Protein AF-A0A5K0XHX9-F1 (afdb_monomer)

Radius of gyration: 21.17 Å; Cα contacts (8 Å, |Δi|>4): 139; chains: 1; bounding box: 54×45×55 Å

Structure (mmCIF, N/CA/C/O backbone):
data_AF-A0A5K0XHX9-F1
#
_entry.id   AF-A0A5K0XHX9-F1
#
loop_
_atom_site.group_PDB
_atom_site.id
_atom_site.type_symbol
_atom_site.label_atom_id
_atom_site.label_alt_id
_atom_site.label_comp_id
_atom_site.label_asym_id
_atom_site.label_entity_id
_atom_site.label_seq_id
_atom_site.pdbx_PDB_ins_code
_atom_site.Cartn_x
_atom_site.Cartn_y
_atom_site.Cartn_z
_atom_site.occupancy
_atom_site.B_iso_or_equiv
_atom_site.auth_seq_id
_atom_site.auth_comp_id
_atom_site.auth_asym_id
_atom_site.auth_atom_id
_atom_site.pdbx_PDB_model_num
ATOM 1 N N . ALA A 1 1 ? 9.857 19.245 -21.507 1.00 53.41 1 ALA A N 1
ATOM 2 C CA . ALA A 1 1 ? 8.566 18.807 -22.070 1.00 53.41 1 ALA A CA 1
ATOM 3 C C . ALA A 1 1 ? 8.005 17.722 -21.166 1.00 53.41 1 ALA A C 1
ATOM 5 O O . ALA A 1 1 ? 8.790 16.922 -20.666 1.00 53.41 1 ALA A O 1
ATOM 6 N N . ASP A 1 2 ? 6.699 17.728 -20.913 1.00 68.19 2 ASP A N 1
ATOM 7 C CA . ASP A 1 2 ? 6.013 16.724 -20.094 1.00 68.19 2 ASP A CA 1
ATOM 8 C C . ASP A 1 2 ? 6.051 15.357 -20.799 1.00 68.19 2 ASP A C 1
ATOM 10 O O . ASP A 1 2 ? 5.162 15.039 -21.584 1.00 68.19 2 ASP A O 1
ATOM 14 N N . LEU A 1 3 ? 7.100 14.563 -20.554 1.00 68.69 3 LEU A N 1
ATOM 15 C CA . LEU A 1 3 ? 7.354 13.284 -21.239 1.00 68.69 3 LEU A CA 1
ATOM 16 C C . LEU A 1 3 ? 6.148 12.325 -21.158 1.00 68.69 3 LEU A C 1
ATOM 18 O O . LEU A 1 3 ? 5.863 11.599 -22.098 1.00 68.69 3 LEU A O 1
ATOM 22 N N . TRP A 1 4 ? 5.402 12.379 -20.053 1.00 71.56 4 TRP A N 1
ATOM 23 C CA . TRP A 1 4 ? 4.194 11.587 -19.781 1.00 71.56 4 TRP A CA 1
ATOM 24 C C . TRP A 1 4 ? 3.000 11.894 -20.695 1.00 71.56 4 TRP A C 1
ATOM 26 O O . TRP A 1 4 ? 2.072 11.095 -20.741 1.00 71.56 4 TRP A O 1
ATOM 36 N N . LYS A 1 5 ? 2.995 13.026 -21.410 1.00 78.00 5 LYS A N 1
ATOM 37 C CA . LYS A 1 5 ? 1.906 13.410 -22.329 1.00 78.00 5 LYS A CA 1
ATOM 38 C C . LYS A 1 5 ? 2.137 12.954 -23.773 1.00 78.00 5 LYS A C 1
ATOM 40 O O . LYS A 1 5 ? 1.266 13.158 -24.608 1.00 78.00 5 LYS A O 1
ATOM 45 N N . HIS A 1 6 ? 3.299 12.366 -24.052 1.00 86.31 6 HIS A N 1
ATOM 46 C CA . HIS A 1 6 ? 3.769 12.056 -25.399 1.00 86.31 6 HIS A CA 1
ATOM 47 C C . HIS A 1 6 ? 4.270 10.604 -25.465 1.00 86.31 6 HIS A C 1
ATOM 49 O O . HIS A 1 6 ? 5.463 10.357 -25.249 1.00 86.31 6 HIS A O 1
ATOM 55 N N . PRO A 1 7 ? 3.381 9.630 -25.734 1.00 85.12 7 PRO A N 1
ATOM 56 C CA . PRO A 1 7 ? 3.721 8.208 -25.846 1.00 85.12 7 PRO A CA 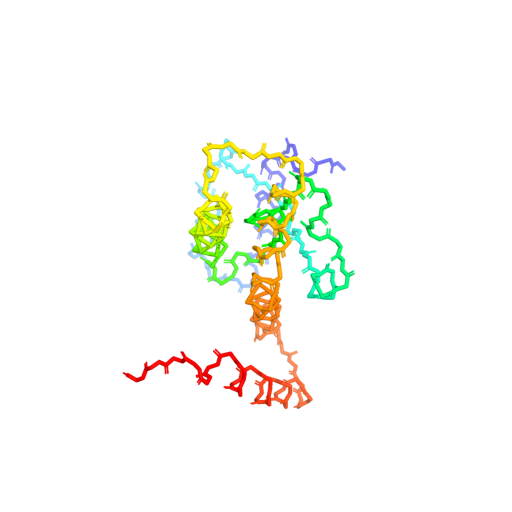1
ATOM 57 C C . PRO A 1 7 ? 4.891 7.919 -26.794 1.00 85.12 7 PRO A C 1
ATOM 59 O O . PRO A 1 7 ? 5.743 7.076 -26.505 1.00 85.12 7 PRO A O 1
ATOM 62 N N . GLU A 1 8 ? 4.984 8.667 -27.890 1.00 87.62 8 GLU A N 1
ATOM 63 C CA . GLU A 1 8 ? 6.090 8.634 -28.843 1.00 87.62 8 GLU A CA 1
ATOM 64 C C . GLU A 1 8 ? 7.446 8.931 -28.180 1.00 87.62 8 GLU A C 1
ATOM 66 O O . GLU A 1 8 ? 8.399 8.171 -28.356 1.00 87.62 8 GLU A O 1
ATOM 71 N N . LEU A 1 9 ? 7.516 9.959 -27.327 1.00 87.69 9 LEU A N 1
ATOM 72 C CA . LEU A 1 9 ? 8.740 10.329 -26.612 1.00 87.69 9 LEU A CA 1
ATOM 73 C C . LEU A 1 9 ? 9.110 9.296 -25.543 1.00 87.69 9 LEU A C 1
ATOM 75 O O . LEU A 1 9 ? 10.298 9.056 -25.310 1.00 87.69 9 LEU A O 1
ATOM 79 N N . ILE A 1 10 ? 8.117 8.670 -24.900 1.00 87.19 10 ILE A N 1
ATOM 80 C CA . ILE A 1 10 ? 8.335 7.575 -23.943 1.00 87.19 10 ILE A CA 1
ATOM 81 C C . ILE A 1 10 ? 8.999 6.400 -24.663 1.00 87.19 10 ILE A C 1
ATOM 83 O O . ILE A 1 10 ? 10.060 5.936 -24.237 1.00 87.19 10 ILE A O 1
ATOM 87 N N . ARG A 1 11 ? 8.412 5.950 -25.778 1.00 89.81 11 ARG A N 1
ATOM 88 C CA . ARG A 1 11 ? 8.926 4.820 -26.558 1.00 89.81 11 ARG A CA 1
ATOM 89 C C . ARG A 1 11 ? 10.337 5.088 -27.072 1.00 89.81 11 ARG A C 1
ATOM 91 O O . ARG A 1 11 ? 11.211 4.246 -26.879 1.00 89.81 11 ARG A O 1
ATOM 98 N N . ASP A 1 12 ? 10.578 6.258 -27.657 1.00 89.69 12 ASP A N 1
ATOM 99 C CA . ASP A 1 12 ? 11.889 6.615 -28.207 1.00 89.69 12 ASP A CA 1
ATOM 100 C C . ASP A 1 12 ? 12.962 6.673 -27.111 1.00 89.69 12 ASP A C 1
ATOM 102 O O . ASP A 1 12 ? 14.068 6.156 -27.284 1.00 89.69 12 ASP A O 1
ATOM 106 N N . THR A 1 13 ? 12.619 7.213 -25.936 1.00 88.44 13 THR A N 1
ATOM 107 C CA . THR A 1 13 ? 13.519 7.243 -24.772 1.00 88.44 13 THR A CA 1
ATOM 108 C C . THR A 1 13 ? 13.867 5.835 -24.285 1.00 88.44 13 THR A C 1
ATOM 110 O O . THR A 1 13 ? 15.019 5.566 -23.935 1.00 88.44 13 THR A O 1
ATOM 113 N N . VAL A 1 14 ? 12.889 4.924 -24.245 1.00 88.81 14 VAL A N 1
ATOM 114 C CA . VAL A 1 14 ? 13.125 3.528 -23.849 1.00 88.81 14 VAL A CA 1
ATOM 115 C C . VAL A 1 14 ? 13.994 2.824 -24.888 1.00 88.81 14 VAL A C 1
ATOM 117 O O . VAL A 1 14 ? 14.992 2.213 -24.507 1.00 88.81 14 VAL A O 1
ATOM 120 N N . LEU A 1 15 ? 13.679 2.959 -26.182 1.00 90.75 15 LEU A N 1
ATOM 121 C CA . LEU A 1 15 ? 14.442 2.358 -27.281 1.00 90.75 15 LEU A CA 1
ATOM 122 C C . LEU A 1 15 ? 15.913 2.788 -27.247 1.00 90.75 15 LEU A C 1
ATOM 124 O O . LEU A 1 15 ? 16.788 1.926 -27.243 1.00 90.75 15 LEU A O 1
ATOM 128 N N . GLN A 1 16 ? 16.196 4.084 -27.082 1.00 89.94 16 GLN A N 1
ATOM 129 C CA . GLN A 1 16 ? 17.570 4.593 -26.969 1.00 89.94 16 GLN A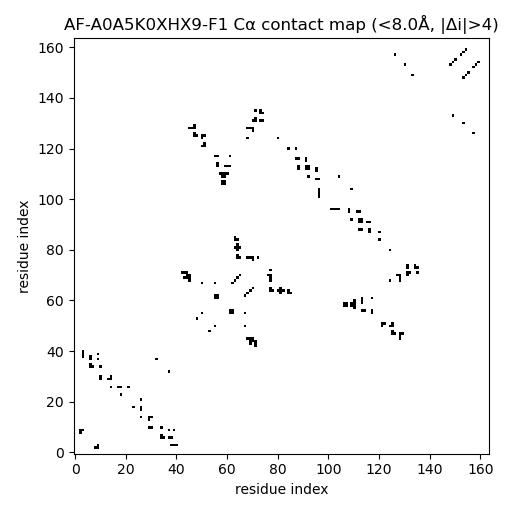 CA 1
ATOM 130 C C . GLN A 1 16 ? 18.363 3.956 -25.815 1.00 89.94 16 GLN A C 1
ATOM 132 O O . GLN A 1 16 ? 19.580 3.783 -25.921 1.00 89.94 16 GLN A O 1
ATOM 137 N N . ARG A 1 17 ? 17.696 3.602 -24.707 1.00 87.69 17 ARG A N 1
ATOM 138 C CA . ARG A 1 17 ? 18.331 2.961 -23.544 1.00 87.69 17 ARG A CA 1
ATOM 139 C C . ARG A 1 17 ? 18.564 1.470 -23.755 1.00 87.69 17 ARG A C 1
ATOM 141 O O . ARG A 1 17 ? 19.603 0.960 -23.340 1.00 87.69 17 ARG A O 1
ATOM 148 N N . ILE A 1 18 ? 17.615 0.769 -24.374 1.00 89.25 18 ILE A N 1
ATOM 149 C CA . ILE A 1 18 ? 17.669 -0.694 -24.485 1.00 89.25 18 ILE A CA 1
ATOM 150 C C . ILE A 1 18 ? 18.376 -1.187 -25.750 1.00 89.25 18 ILE A C 1
ATOM 152 O O . ILE A 1 18 ? 18.920 -2.286 -25.723 1.00 89.25 18 ILE A O 1
ATOM 156 N N . GLU A 1 19 ? 18.438 -0.389 -26.823 1.00 87.31 19 GLU A N 1
ATOM 157 C CA . GLU A 1 19 ? 19.028 -0.785 -28.115 1.00 87.31 19 GLU A CA 1
ATOM 158 C C . GLU A 1 19 ? 20.482 -1.258 -28.005 1.00 87.31 19 GLU A C 1
ATOM 160 O O . GLU A 1 19 ? 20.901 -2.145 -28.744 1.00 87.31 19 GLU A O 1
ATOM 165 N N . LYS A 1 20 ? 21.251 -0.693 -27.067 1.00 84.81 20 LYS A N 1
ATOM 166 C CA . LYS A 1 20 ? 22.662 -1.054 -26.847 1.00 84.81 20 LYS A CA 1
ATOM 167 C C . LYS A 1 20 ? 22.867 -2.124 -25.774 1.00 84.81 20 LYS A C 1
ATOM 169 O O . LYS A 1 20 ? 23.945 -2.705 -25.708 1.00 84.81 20 LYS A O 1
ATOM 174 N N . ALA A 1 21 ? 21.872 -2.349 -24.918 1.00 85.06 21 ALA A N 1
ATOM 175 C CA . ALA A 1 21 ? 22.009 -3.155 -23.705 1.00 85.06 21 ALA A CA 1
ATOM 176 C C . ALA A 1 21 ? 21.230 -4.480 -23.755 1.00 85.06 21 ALA A C 1
ATOM 178 O O . ALA A 1 21 ? 21.540 -5.392 -22.992 1.00 85.06 21 ALA A O 1
ATOM 179 N N . PHE A 1 22 ? 20.238 -4.608 -24.641 1.00 89.19 22 PHE A N 1
ATOM 180 C CA . PHE A 1 22 ? 19.343 -5.762 -24.699 1.00 89.19 22 PHE A CA 1
ATOM 181 C C . PHE A 1 22 ? 19.365 -6.444 -26.077 1.00 89.19 22 PHE A C 1
ATOM 183 O O . PHE A 1 22 ? 19.547 -5.785 -27.099 1.00 89.19 22 PHE A O 1
ATOM 190 N N . PRO A 1 23 ? 19.131 -7.769 -26.141 1.00 92.56 23 PRO A N 1
ATOM 191 C CA . PRO A 1 23 ? 18.970 -8.486 -27.405 1.00 92.56 23 PRO A CA 1
ATOM 192 C C . PRO A 1 23 ? 17.854 -7.914 -28.295 1.00 92.56 23 PRO A C 1
ATOM 194 O O . PRO A 1 23 ? 16.807 -7.501 -27.792 1.00 92.56 23 PRO A O 1
ATOM 197 N N . ALA A 1 24 ? 18.023 -8.011 -29.620 1.00 89.81 24 ALA A N 1
ATOM 198 C CA . ALA A 1 24 ? 17.110 -7.452 -30.630 1.00 89.81 24 ALA A CA 1
ATOM 199 C C . ALA A 1 24 ? 15.629 -7.825 -30.427 1.00 89.81 24 ALA A C 1
ATOM 201 O O . ALA A 1 24 ? 14.748 -6.998 -30.646 1.00 89.81 24 ALA A O 1
ATOM 202 N N . LYS A 1 25 ? 15.354 -9.035 -29.922 1.00 91.44 25 LYS A N 1
ATOM 203 C CA . LYS A 1 25 ? 13.990 -9.494 -29.615 1.00 91.44 25 LYS A CA 1
ATOM 204 C C . LYS A 1 25 ? 13.247 -8.579 -28.630 1.00 91.44 25 LYS A C 1
ATOM 206 O O . LYS A 1 25 ? 12.053 -8.371 -28.783 1.00 91.44 25 LYS A O 1
ATOM 211 N N . PHE A 1 26 ? 13.934 -8.018 -27.632 1.00 88.50 26 PHE A N 1
ATOM 212 C CA . PHE A 1 26 ? 13.311 -7.129 -26.644 1.00 88.50 26 PHE A CA 1
ATOM 213 C C . PHE A 1 26 ? 13.082 -5.729 -27.217 1.00 88.50 26 PHE A C 1
ATOM 215 O O . PHE A 1 26 ? 12.056 -5.111 -26.946 1.00 88.50 26 PHE A O 1
ATOM 222 N N . VAL A 1 27 ? 14.006 -5.261 -28.059 1.00 90.94 27 VAL A N 1
ATOM 223 C CA . VAL A 1 27 ? 13.875 -3.992 -28.789 1.00 90.94 27 VAL A CA 1
ATOM 224 C C . VAL A 1 27 ? 12.664 -4.035 -29.726 1.00 90.94 27 VAL A C 1
ATOM 226 O O . VAL A 1 27 ? 11.895 -3.079 -29.793 1.00 90.94 27 VAL A O 1
ATOM 229 N N . GLU A 1 28 ? 12.456 -5.158 -30.418 1.00 92.19 28 GLU A N 1
ATOM 230 C CA . GLU A 1 28 ? 11.323 -5.338 -31.329 1.00 92.19 28 GLU A CA 1
ATOM 231 C C . GLU A 1 28 ? 9.973 -5.325 -30.599 1.00 92.19 28 GLU A C 1
ATOM 233 O O . GLU A 1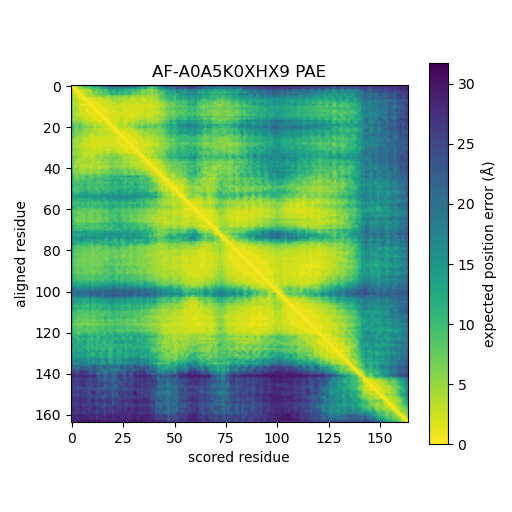 28 ? 9.025 -4.715 -31.093 1.00 92.19 28 GLU A O 1
ATOM 238 N N . VAL A 1 29 ? 9.893 -5.932 -29.408 1.00 91.69 29 VAL A N 1
ATOM 239 C CA . VAL A 1 29 ? 8.682 -5.892 -28.569 1.00 91.69 29 VAL A CA 1
ATOM 240 C C . VAL A 1 29 ? 8.311 -4.450 -28.236 1.00 91.69 29 VAL A C 1
ATOM 242 O O . VAL A 1 29 ? 7.184 -4.046 -28.498 1.00 91.69 29 VAL A O 1
ATOM 245 N N . VAL A 1 30 ? 9.265 -3.650 -27.746 1.00 89.69 30 VAL A N 1
ATOM 246 C CA . VAL A 1 30 ? 9.014 -2.236 -27.410 1.00 89.69 30 VAL A CA 1
ATOM 247 C C . VAL A 1 30 ? 8.644 -1.416 -28.647 1.00 89.69 30 VAL A C 1
ATOM 249 O O . VAL A 1 30 ? 7.794 -0.531 -28.576 1.00 89.69 30 VAL A O 1
ATOM 252 N N . ARG A 1 31 ? 9.240 -1.720 -29.805 1.00 89.50 31 ARG A N 1
ATOM 253 C CA . ARG A 1 31 ? 8.919 -1.052 -31.074 1.00 89.50 31 ARG A CA 1
ATOM 254 C C . ARG A 1 31 ? 7.484 -1.334 -31.538 1.00 89.50 31 ARG A C 1
ATOM 256 O O . ARG A 1 31 ? 6.874 -0.461 -32.148 1.00 89.50 31 ARG A O 1
ATOM 263 N N . LYS A 1 32 ? 6.968 -2.534 -31.257 1.00 91.75 32 LYS A N 1
ATOM 264 C CA . LYS A 1 32 ? 5.606 -2.978 -31.600 1.00 91.75 32 LYS A CA 1
ATOM 265 C C . LYS A 1 32 ? 4.550 -2.616 -30.549 1.00 91.75 32 LYS A C 1
ATOM 267 O O . LYS A 1 32 ? 3.372 -2.846 -30.808 1.00 91.75 32 LYS A O 1
ATOM 272 N N . SER A 1 33 ? 4.940 -2.075 -29.394 1.00 88.94 33 SER A N 1
ATOM 273 C CA . SER A 1 33 ? 3.999 -1.631 -28.364 1.00 88.94 33 SER A CA 1
ATOM 274 C C . SER A 1 33 ? 3.068 -0.532 -28.881 1.00 88.94 33 SER A C 1
ATOM 276 O O . SER A 1 33 ? 3.504 0.397 -29.567 1.00 88.94 33 SER A O 1
ATOM 278 N N . ASP A 1 34 ? 1.791 -0.637 -28.518 1.00 89.31 34 ASP A N 1
ATOM 279 C CA . ASP A 1 34 ? 0.757 0.332 -28.870 1.00 89.31 34 ASP A CA 1
ATOM 280 C C . ASP A 1 34 ? 0.939 1.641 -28.089 1.00 89.31 34 ASP A C 1
ATOM 282 O O . ASP A 1 34 ? 1.061 1.647 -26.861 1.00 89.31 34 ASP A O 1
ATOM 286 N N . LEU A 1 35 ? 0.961 2.758 -28.811 1.00 86.69 35 LEU A N 1
ATOM 287 C CA . LEU A 1 35 ? 1.146 4.086 -28.235 1.00 86.69 35 LEU A CA 1
ATOM 288 C C . LEU A 1 35 ? -0.081 4.544 -27.443 1.00 86.69 35 LEU A C 1
ATOM 290 O O . LEU A 1 35 ? 0.091 5.231 -26.440 1.00 86.69 35 LEU A O 1
ATOM 294 N N . GLU A 1 36 ? -1.284 4.110 -27.823 1.00 84.31 36 GLU A N 1
ATOM 295 C CA . GLU A 1 36 ? -2.533 4.512 -27.157 1.00 84.31 36 GLU A CA 1
ATOM 296 C C . GLU A 1 36 ? -2.652 3.929 -25.739 1.00 84.31 36 GLU A C 1
ATOM 298 O O . GLU A 1 36 ? -3.302 4.500 -24.865 1.00 84.31 36 GLU A O 1
ATOM 303 N N . THR A 1 37 ? -1.992 2.795 -25.482 1.00 85.56 37 THR A N 1
ATOM 304 C CA . THR A 1 37 ? -1.974 2.129 -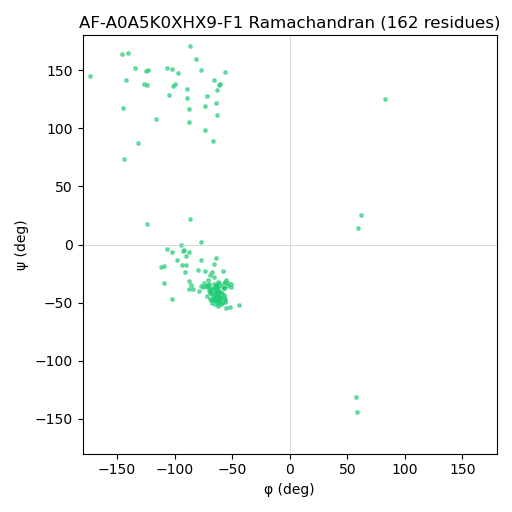24.165 1.00 85.56 37 THR A CA 1
ATOM 305 C C . THR A 1 37 ? -0.681 2.375 -23.387 1.00 85.56 37 THR A C 1
ATOM 307 O O . THR A 1 37 ? -0.567 1.997 -22.216 1.00 85.56 37 THR A O 1
ATOM 310 N N . THR A 1 38 ? 0.305 3.023 -24.013 1.00 85.56 38 THR A N 1
ATOM 311 C CA . THR A 1 38 ? 1.598 3.301 -23.391 1.00 85.56 38 THR A CA 1
ATOM 312 C C . THR A 1 38 ? 1.445 4.412 -22.363 1.00 85.56 38 THR A C 1
ATOM 314 O O . THR A 1 38 ? 1.113 5.551 -22.679 1.00 85.56 38 THR A O 1
ATOM 317 N N . SER A 1 39 ? 1.750 4.084 -21.111 1.00 84.38 39 SER A N 1
ATOM 318 C CA . SER A 1 39 ? 1.732 5.030 -20.002 1.00 84.38 39 SER A CA 1
ATOM 319 C C . SER A 1 39 ? 3.079 5.052 -19.294 1.00 84.38 39 SER A C 1
ATOM 321 O O . SER A 1 39 ? 3.799 4.054 -19.229 1.00 84.38 39 SER A O 1
ATOM 323 N N . LEU A 1 40 ? 3.420 6.219 -18.754 1.00 82.44 40 LEU A N 1
ATOM 324 C CA . LEU A 1 40 ? 4.585 6.404 -17.906 1.00 82.44 40 LEU A CA 1
ATOM 325 C C . LEU A 1 40 ? 4.110 6.815 -16.517 1.00 82.44 40 LEU A C 1
ATOM 327 O O . LEU A 1 40 ? 3.669 7.945 -16.315 1.00 82.44 40 LEU A O 1
ATOM 331 N N . ALA A 1 41 ? 4.226 5.895 -15.565 1.00 79.69 41 ALA A N 1
ATOM 332 C CA . ALA A 1 41 ? 3.960 6.163 -14.161 1.00 79.69 41 ALA A CA 1
ATOM 333 C C . ALA A 1 41 ? 5.289 6.270 -13.396 1.00 79.69 41 ALA A C 1
ATOM 335 O O . ALA A 1 41 ? 6.131 5.374 -13.516 1.00 79.69 41 ALA A O 1
ATOM 336 N N . PRO A 1 42 ? 5.515 7.340 -12.611 1.00 74.69 42 PRO A N 1
ATOM 337 C CA . PRO A 1 42 ? 6.667 7.392 -11.726 1.00 74.69 42 PRO A CA 1
ATOM 338 C C . PRO A 1 42 ? 6.561 6.278 -10.681 1.00 74.69 42 PRO A C 1
ATOM 340 O O . PRO A 1 42 ? 5.518 6.095 -10.053 1.00 74.69 42 PRO A O 1
ATOM 343 N N . LEU A 1 43 ? 7.658 5.549 -10.470 1.00 69.88 43 LEU A N 1
ATOM 344 C CA . LEU A 1 43 ? 7.760 4.592 -9.373 1.00 69.88 43 LEU A CA 1
ATOM 345 C C . LEU A 1 43 ? 7.911 5.370 -8.065 1.00 69.88 43 LEU A C 1
ATOM 347 O O . LEU A 1 43 ? 8.993 5.854 -7.732 1.00 69.88 43 LEU A O 1
ATOM 351 N N . ILE A 1 44 ? 6.799 5.524 -7.350 1.00 71.12 44 ILE A N 1
ATOM 352 C CA . ILE A 1 44 ? 6.761 6.159 -6.035 1.00 71.12 44 ILE A CA 1
ATOM 353 C C . ILE A 1 44 ? 6.990 5.082 -4.981 1.00 71.12 44 ILE A C 1
ATOM 355 O O . ILE A 1 44 ? 6.381 4.016 -5.014 1.00 71.12 44 ILE A O 1
ATOM 359 N N . PHE A 1 45 ? 7.866 5.379 -4.029 1.00 67.69 45 PHE A N 1
ATOM 360 C CA . PHE A 1 45 ? 8.239 4.462 -2.968 1.00 67.69 45 PHE A CA 1
ATOM 361 C C . PHE A 1 45 ? 8.063 5.133 -1.601 1.00 67.69 45 PHE A C 1
ATOM 363 O O . PHE A 1 45 ? 8.417 6.301 -1.436 1.00 67.69 45 PHE A O 1
ATOM 370 N N . ARG A 1 46 ? 7.529 4.397 -0.617 1.00 70.81 46 ARG A N 1
ATOM 371 C CA . ARG A 1 46 ? 7.533 4.812 0.795 1.00 70.81 46 ARG A CA 1
ATOM 372 C C . ARG A 1 46 ? 8.620 4.083 1.545 1.00 70.81 46 ARG A C 1
ATOM 374 O O . ARG A 1 46 ? 8.719 2.862 1.460 1.00 70.81 46 ARG A O 1
ATOM 381 N N . TYR A 1 47 ? 9.351 4.803 2.380 1.00 73.75 47 TYR A N 1
ATOM 382 C CA . TYR A 1 47 ? 10.387 4.172 3.166 1.00 73.75 47 TYR A CA 1
ATOM 383 C C . TYR A 1 47 ? 9.826 3.393 4.362 1.00 73.75 47 TYR A C 1
ATOM 385 O O . TYR A 1 47 ? 8.816 3.790 4.947 1.00 73.75 47 TYR A O 1
ATOM 393 N N . PRO A 1 48 ? 10.501 2.311 4.801 1.00 70.56 48 PRO A N 1
ATOM 394 C CA . PRO A 1 48 ? 10.078 1.545 5.973 1.00 70.56 48 PRO A CA 1
ATOM 395 C C . PRO A 1 48 ? 9.902 2.402 7.237 1.00 70.56 48 PRO A C 1
ATOM 397 O O . PRO A 1 48 ? 8.985 2.163 8.023 1.00 70.56 48 PRO A O 1
ATOM 400 N N . TRP A 1 49 ? 10.739 3.429 7.434 1.00 75.25 49 TRP A N 1
ATOM 401 C CA . TRP A 1 49 ? 10.638 4.337 8.584 1.00 75.25 49 TRP A CA 1
ATOM 402 C C . TRP A 1 49 ? 9.358 5.178 8.588 1.00 75.25 49 TRP A C 1
ATOM 404 O O . TRP A 1 49 ? 8.844 5.467 9.667 1.00 75.25 49 TRP A O 1
ATOM 414 N N . ASP A 1 50 ? 8.780 5.478 7.423 1.00 78.56 50 ASP A N 1
ATOM 415 C CA . ASP A 1 50 ? 7.498 6.189 7.327 1.00 78.56 50 ASP A CA 1
ATOM 416 C C . ASP A 1 50 ? 6.334 5.339 7.857 1.00 78.56 50 ASP A C 1
ATOM 418 O O . ASP A 1 50 ? 5.320 5.874 8.294 1.00 78.56 50 ASP A O 1
ATOM 422 N N . LEU A 1 51 ? 6.472 4.012 7.866 1.00 78.62 51 LEU A N 1
ATOM 423 C CA . LEU A 1 51 ? 5.503 3.097 8.475 1.00 78.62 51 LEU A CA 1
ATOM 424 C C . LEU A 1 51 ? 5.768 2.857 9.958 1.00 78.62 51 LEU A C 1
ATOM 426 O O . LEU A 1 51 ? 4.816 2.768 10.741 1.00 78.62 51 LEU A O 1
ATOM 430 N N . PHE A 1 52 ? 7.043 2.765 10.347 1.00 72.12 52 PHE A N 1
ATOM 431 C CA . PHE A 1 52 ? 7.428 2.597 11.748 1.00 72.12 52 PHE A CA 1
ATOM 432 C C . PHE A 1 52 ? 7.071 3.823 12.591 1.00 72.12 52 PHE A C 1
ATOM 434 O O . PHE A 1 52 ? 6.494 3.672 13.667 1.00 72.12 52 PHE A O 1
ATOM 441 N N . PHE A 1 53 ? 7.376 5.023 12.096 1.00 75.31 53 PHE A N 1
ATOM 442 C CA . PHE A 1 53 ? 7.225 6.270 12.850 1.00 75.31 53 PHE A CA 1
ATOM 443 C C . PHE A 1 53 ? 6.085 7.160 12.342 1.00 75.31 53 PHE A C 1
ATOM 445 O O . PHE A 1 53 ? 5.624 8.035 13.073 1.00 75.31 53 PHE A O 1
ATOM 452 N N . GLY A 1 54 ? 5.598 6.952 11.116 1.00 77.38 54 GLY A N 1
ATOM 453 C CA . GLY A 1 54 ? 4.507 7.750 10.558 1.00 77.38 54 GLY A CA 1
ATOM 454 C C . GLY A 1 54 ? 3.125 7.297 11.020 1.00 77.38 54 GLY A C 1
ATOM 455 O O . GLY A 1 54 ? 2.916 6.167 11.464 1.00 77.38 54 GLY A O 1
ATOM 456 N N . HIS A 1 55 ? 2.151 8.198 10.912 1.00 79.69 55 HIS A N 1
ATOM 457 C CA . HIS A 1 55 ? 0.769 7.954 11.319 1.00 79.69 55 HIS A CA 1
ATOM 458 C C . HIS A 1 55 ? -0.019 7.330 10.162 1.00 79.69 55 HIS A C 1
ATOM 460 O O . HIS A 1 55 ? -0.368 8.012 9.204 1.00 79.69 55 HIS A O 1
ATOM 466 N N . VAL A 1 56 ? -0.303 6.030 10.256 1.00 84.25 56 VAL A N 1
ATOM 467 C CA . VAL A 1 56 ? -1.131 5.290 9.278 1.00 84.25 56 VAL A CA 1
ATOM 468 C C . VAL A 1 56 ? -2.624 5.297 9.622 1.00 84.25 56 VAL A C 1
ATOM 470 O O . VAL A 1 56 ? -3.448 4.918 8.801 1.00 84.25 56 VAL A O 1
ATOM 473 N N . SER A 1 57 ? -2.973 5.759 10.822 1.00 87.44 57 SER A N 1
ATOM 474 C CA . SER A 1 57 ? -4.348 5.921 11.289 1.00 87.44 57 SER A CA 1
ATOM 475 C C . SER A 1 57 ? -4.470 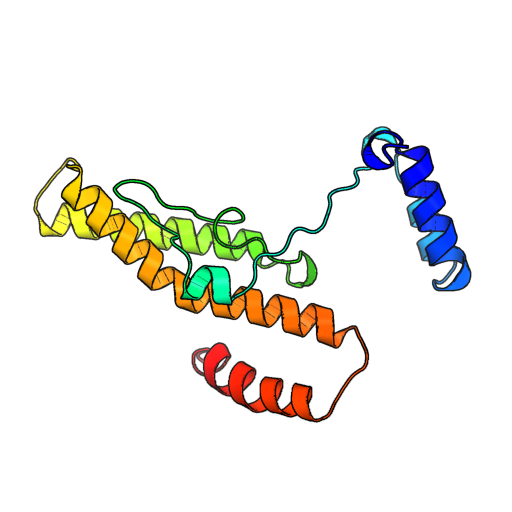7.191 12.126 1.00 87.44 57 SER A C 1
ATOM 477 O O . SER A 1 57 ? -3.577 7.480 12.932 1.00 87.44 57 SER A O 1
ATOM 479 N N . LYS A 1 58 ? -5.579 7.918 11.983 1.00 89.69 58 LYS A N 1
ATOM 480 C CA . LYS A 1 58 ? -5.919 9.101 12.783 1.00 89.69 58 LYS A CA 1
ATOM 481 C C . LYS A 1 58 ? -7.431 9.133 13.012 1.00 89.69 58 LYS A C 1
ATOM 483 O O . LYS A 1 58 ? -8.182 9.244 12.048 1.00 89.69 58 LYS A O 1
ATOM 488 N N . GLY A 1 59 ? -7.863 9.052 14.272 1.00 89.94 59 GLY A N 1
ATOM 489 C CA . GLY A 1 59 ? -9.285 8.951 14.607 1.00 89.94 59 GLY A CA 1
ATOM 490 C C . GLY A 1 59 ? -9.925 7.734 13.936 1.00 89.94 59 GLY A C 1
ATOM 491 O O . GLY A 1 59 ? -9.362 6.639 13.947 1.00 89.94 59 GLY A O 1
ATOM 492 N N . ASN A 1 60 ? -11.061 7.950 13.283 1.00 90.69 60 ASN A N 1
ATOM 493 C CA . ASN A 1 60 ? -11.807 6.946 12.525 1.00 90.69 60 ASN A CA 1
ATOM 494 C C . ASN A 1 60 ? -11.346 6.790 11.056 1.00 90.69 60 ASN A C 1
ATOM 496 O O . ASN A 1 60 ? -12.105 6.293 10.226 1.00 90.69 60 ASN A O 1
ATOM 500 N N . VAL A 1 61 ? -10.113 7.190 10.722 1.00 92.75 61 VAL A N 1
ATOM 501 C CA . VAL A 1 61 ? -9.544 7.061 9.371 1.00 92.75 61 VAL A CA 1
ATOM 502 C C . VAL A 1 61 ? -8.232 6.278 9.406 1.00 92.75 61 VAL A C 1
ATOM 504 O O . VAL A 1 61 ? -7.376 6.506 10.263 1.00 92.75 61 VAL A O 1
ATOM 507 N N . THR A 1 62 ? -8.047 5.371 8.444 1.00 93.06 62 THR A N 1
ATOM 508 C CA . THR A 1 62 ? -6.808 4.607 8.231 1.00 93.06 62 THR A CA 1
ATOM 509 C C . THR A 1 62 ? -6.499 4.465 6.741 1.00 93.06 62 THR A C 1
ATOM 511 O O . THR A 1 62 ? -7.376 4.677 5.905 1.00 93.06 62 THR A O 1
ATOM 514 N N . VAL A 1 63 ? -5.266 4.082 6.408 1.00 91.69 63 VAL A N 1
ATOM 515 C CA . VAL A 1 63 ? -4.850 3.735 5.039 1.00 91.69 63 VAL A CA 1
ATOM 516 C C . VAL A 1 63 ? -4.659 2.222 4.876 1.00 91.69 63 VAL A C 1
ATOM 518 O O . VAL A 1 63 ? -4.319 1.519 5.828 1.00 91.69 63 VAL A O 1
ATOM 521 N N . ALA A 1 64 ? -4.860 1.718 3.658 1.00 90.75 64 ALA A N 1
ATOM 522 C CA . ALA A 1 64 ? -4.672 0.315 3.279 1.00 90.75 64 ALA A 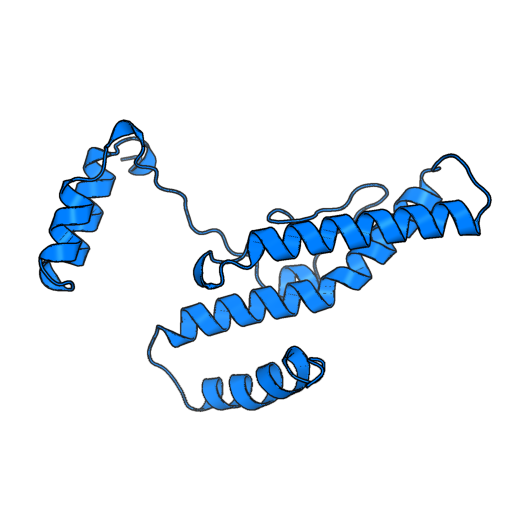CA 1
ATOM 523 C C . ALA A 1 64 ? -4.149 0.211 1.836 1.00 90.75 64 ALA A C 1
ATOM 525 O O . ALA A 1 64 ? -4.215 1.188 1.084 1.00 90.75 64 ALA A O 1
ATOM 526 N N . GLY A 1 65 ? -3.629 -0.957 1.454 1.00 88.75 65 GLY A N 1
ATOM 527 C CA . GLY A 1 65 ? -3.096 -1.217 0.115 1.00 88.75 65 GLY A CA 1
ATOM 528 C C . GLY A 1 65 ? -1.958 -0.265 -0.253 1.00 88.75 65 GLY A C 1
ATOM 529 O O . GLY A 1 65 ? -1.210 0.186 0.616 1.00 88.75 65 GLY A O 1
ATOM 530 N N . ASP A 1 66 ? -1.884 0.122 -1.525 1.00 86.19 66 ASP A N 1
ATOM 531 C CA . ASP A 1 66 ? -0.843 1.016 -2.053 1.00 86.19 66 ASP A CA 1
ATOM 532 C C . ASP A 1 66 ? -0.784 2.382 -1.345 1.00 86.19 66 ASP A C 1
ATOM 534 O O . ASP A 1 66 ? 0.262 3.027 -1.329 1.00 86.19 66 ASP A O 1
ATOM 538 N N . ALA A 1 67 ? -1.869 2.834 -0.701 1.00 85.44 67 ALA A N 1
ATOM 539 C CA . ALA A 1 67 ? -1.843 4.060 0.098 1.00 85.44 67 ALA A CA 1
ATOM 540 C C . ALA A 1 67 ? -1.040 3.890 1.401 1.00 85.44 67 ALA A C 1
ATOM 542 O O . ALA A 1 67 ? -0.378 4.829 1.859 1.00 85.44 67 ALA A O 1
ATOM 543 N N . MET A 1 68 ? -1.095 2.698 2.004 1.00 81.88 68 MET A N 1
ATOM 544 C CA . MET A 1 68 ? -0.333 2.341 3.202 1.00 81.88 68 MET A CA 1
ATOM 545 C C . MET A 1 68 ? 1.079 1.874 2.850 1.00 81.88 68 MET A C 1
ATOM 547 O O . MET A 1 68 ? 2.031 2.207 3.558 1.00 81.88 68 MET A O 1
ATOM 551 N N . HIS A 1 69 ? 1.216 1.123 1.761 1.00 78.25 69 HIS A N 1
ATOM 552 C CA . HIS A 1 69 ? 2.458 0.481 1.356 1.00 78.25 69 HIS A CA 1
ATOM 553 C C . HIS A 1 69 ? 2.652 0.456 -0.150 1.00 78.25 69 HIS A C 1
ATOM 555 O O . HIS A 1 69 ? 2.582 -0.597 -0.768 1.00 78.25 69 HIS A O 1
ATOM 561 N N . PRO A 1 70 ? 2.982 1.601 -0.762 1.00 73.38 70 PRO A N 1
ATOM 562 C CA . PRO A 1 70 ? 3.409 1.581 -2.147 1.00 73.38 70 PRO A CA 1
ATOM 563 C C . PRO A 1 70 ? 4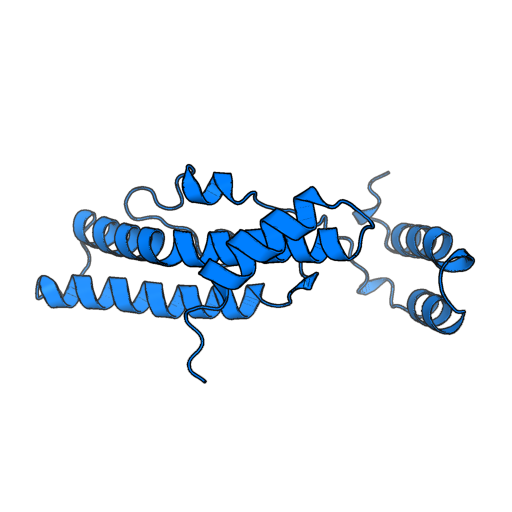.713 0.778 -2.230 1.00 73.38 70 PRO A C 1
ATOM 565 O O . PRO A 1 70 ? 5.748 1.164 -1.676 1.00 73.38 70 PRO A O 1
ATOM 568 N N . MET A 1 71 ? 4.629 -0.385 -2.869 1.00 69.00 71 MET A N 1
ATOM 569 C CA . MET A 1 71 ? 5.748 -1.293 -3.094 1.00 69.00 71 MET A CA 1
ATOM 570 C C . MET A 1 71 ? 6.228 -1.160 -4.534 1.00 69.00 71 MET A C 1
ATOM 572 O O . MET A 1 71 ? 5.436 -0.876 -5.433 1.00 69.00 71 MET A O 1
ATOM 576 N N . THR A 1 72 ? 7.517 -1.409 -4.777 1.00 63.53 72 THR A N 1
ATOM 577 C CA . THR A 1 72 ? 7.974 -1.531 -6.162 1.00 63.53 72 THR A CA 1
ATOM 578 C C . THR A 1 72 ? 7.335 -2.776 -6.791 1.00 63.53 72 THR A C 1
ATOM 580 O O . THR A 1 72 ? 7.172 -3.799 -6.114 1.00 63.53 72 THR A O 1
ATOM 583 N N . PRO A 1 73 ? 6.941 -2.720 -8.076 1.00 60.31 73 PRO A N 1
ATOM 584 C CA . PRO A 1 73 ? 6.253 -3.832 -8.732 1.00 60.31 73 PRO A CA 1
ATOM 585 C C . PRO A 1 73 ? 7.126 -5.092 -8.841 1.00 60.31 73 PRO A C 1
ATOM 587 O O . PRO A 1 73 ? 6.602 -6.167 -9.115 1.00 60.31 73 PRO A O 1
ATOM 590 N N . ASP A 1 74 ? 8.430 -4.984 -8.565 1.00 58.69 74 ASP A N 1
ATOM 591 C CA . ASP A 1 74 ? 9.431 -6.051 -8.684 1.00 58.69 74 ASP A CA 1
ATOM 592 C C . ASP A 1 74 ? 9.089 -7.319 -7.890 1.00 58.69 74 ASP A C 1
ATOM 594 O O . ASP A 1 74 ? 9.462 -8.418 -8.291 1.00 58.69 74 ASP A O 1
ATOM 598 N N . LEU A 1 75 ? 8.383 -7.186 -6.761 1.00 60.91 75 LEU A N 1
ATO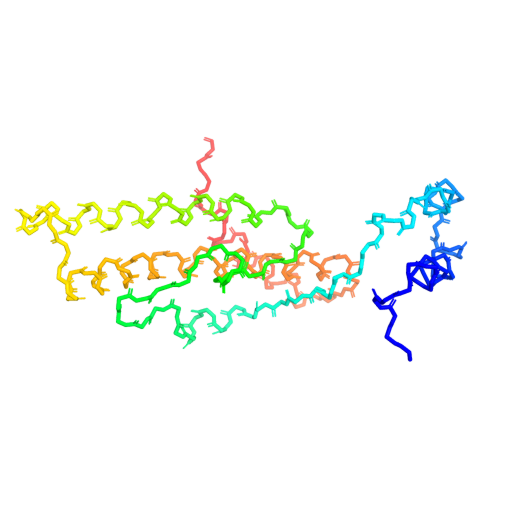M 599 C CA . LEU A 1 75 ? 7.948 -8.331 -5.953 1.00 60.91 75 LEU A CA 1
ATOM 600 C C . LEU A 1 75 ? 6.568 -8.875 -6.348 1.00 60.91 75 LEU A C 1
ATOM 602 O O . LEU A 1 75 ? 6.213 -9.975 -5.928 1.00 60.91 75 LEU A O 1
ATOM 606 N N . GLY A 1 76 ? 5.753 -8.104 -7.074 1.00 68.94 76 GLY A N 1
ATOM 607 C CA . GLY A 1 76 ? 4.368 -8.470 -7.397 1.00 68.94 76 GLY A CA 1
ATOM 608 C C . GLY A 1 76 ? 3.453 -8.690 -6.179 1.00 68.94 76 GLY A C 1
ATOM 609 O O . GLY A 1 76 ? 2.376 -9.259 -6.318 1.00 68.94 76 GLY A O 1
ATOM 610 N N . GLN A 1 77 ? 3.864 -8.270 -4.975 1.00 75.06 77 GLN A N 1
ATOM 611 C CA . GLN A 1 77 ? 3.147 -8.548 -3.720 1.00 75.06 77 GLN A CA 1
ATOM 612 C C . GLN A 1 77 ? 2.150 -7.457 -3.301 1.00 75.06 77 GLN A C 1
ATOM 614 O O . GLN A 1 77 ? 1.423 -7.665 -2.333 1.00 75.06 77 GLN A O 1
ATOM 619 N N . GLY A 1 78 ? 2.080 -6.321 -4.005 1.00 81.19 78 GLY A N 1
ATOM 620 C CA . GLY A 1 78 ? 1.188 -5.209 -3.636 1.00 81.19 78 GLY A CA 1
ATOM 621 C C . GLY A 1 78 ? -0.279 -5.639 -3.536 1.00 81.19 78 GLY A C 1
ATOM 622 O O . GLY A 1 78 ? -0.919 -5.444 -2.503 1.00 81.19 78 GLY A O 1
ATOM 623 N N . GLY A 1 79 ? -0.778 -6.349 -4.556 1.00 83.81 79 GLY A N 1
ATOM 624 C CA . GLY A 1 79 ? -2.155 -6.855 -4.583 1.00 83.81 79 GLY A CA 1
ATOM 625 C C . GLY A 1 79 ? -2.457 -7.873 -3.478 1.00 83.81 79 GLY A C 1
ATOM 626 O O . GLY A 1 79 ? -3.457 -7.745 -2.776 1.00 83.81 79 GLY A O 1
ATOM 627 N N . CYS A 1 80 ? -1.571 -8.851 -3.261 1.00 86.62 80 CYS A N 1
ATOM 628 C CA . CYS A 1 80 ? -1.732 -9.827 -2.178 1.00 86.62 80 CYS A CA 1
ATOM 629 C C . CYS A 1 80 ? -1.719 -9.151 -0.800 1.00 86.62 80 CYS A C 1
ATOM 631 O O . CYS A 1 80 ? -2.545 -9.465 0.053 1.00 86.62 80 CYS A O 1
ATOM 633 N N . SER A 1 81 ? -0.825 -8.180 -0.599 1.00 86.31 81 SER A N 1
ATOM 634 C CA . SER A 1 81 ? -0.749 -7.397 0.636 1.00 86.31 81 SER A CA 1
ATOM 635 C C . SER A 1 81 ? -2.020 -6.571 0.867 1.00 86.31 81 SER A C 1
ATOM 637 O O . SER A 1 81 ? -2.504 -6.501 1.994 1.00 86.31 81 SER A O 1
ATOM 639 N N . ALA A 1 82 ? -2.615 -6.010 -0.191 1.00 88.88 82 ALA A N 1
ATOM 640 C CA . ALA A 1 82 ? -3.894 -5.305 -0.105 1.00 88.88 82 ALA A CA 1
ATOM 641 C C . ALA A 1 82 ? -5.059 -6.237 0.288 1.00 88.88 82 ALA A C 1
ATOM 643 O O . ALA A 1 82 ? -5.933 -5.841 1.060 1.00 88.88 82 ALA A O 1
ATOM 644 N N . LEU A 1 83 ? -5.062 -7.491 -0.179 1.00 91.19 83 LEU A N 1
ATOM 645 C CA . LEU A 1 83 ? -6.045 -8.491 0.259 1.00 91.19 83 LEU A CA 1
ATOM 646 C C . LEU A 1 83 ? -5.844 -8.889 1.727 1.00 91.19 83 LEU A C 1
ATOM 648 O O . LEU A 1 83 ? -6.819 -8.987 2.473 1.00 91.19 83 LEU A O 1
ATOM 652 N N . GLU A 1 84 ? -4.593 -9.072 2.165 1.00 91.44 84 GLU A N 1
ATOM 653 C CA . GLU A 1 84 ? -4.282 -9.287 3.584 1.00 91.44 84 GLU A CA 1
ATOM 654 C C . GLU A 1 84 ? -4.799 -8.117 4.443 1.00 91.44 84 GLU A C 1
ATOM 656 O O . GLU A 1 84 ? -5.398 -8.347 5.495 1.00 91.44 84 GLU A O 1
ATOM 661 N N . ASP A 1 85 ? -4.613 -6.869 3.995 1.00 93.12 85 ASP A N 1
ATOM 662 C CA . ASP A 1 85 ? -5.126 -5.687 4.695 1.00 93.12 85 ASP A CA 1
ATOM 663 C C . ASP A 1 85 ? -6.649 -5.729 4.835 1.00 93.12 85 ASP A C 1
ATOM 665 O O . ASP A 1 85 ? -7.160 -5.488 5.927 1.00 93.12 85 ASP A O 1
ATOM 669 N N . ALA A 1 86 ? -7.374 -6.069 3.764 1.00 93.38 86 ALA A N 1
ATOM 670 C CA . ALA A 1 86 ? -8.833 -6.136 3.777 1.00 93.38 86 ALA A CA 1
ATOM 671 C C . ALA A 1 86 ? -9.351 -7.164 4.796 1.00 93.38 86 ALA A C 1
ATOM 673 O O . ALA A 1 86 ? -10.253 -6.863 5.582 1.00 93.38 86 ALA A O 1
ATOM 674 N N . VAL A 1 87 ? -8.746 -8.356 4.834 1.00 95.94 87 VAL A N 1
ATOM 675 C CA . VAL A 1 87 ? -9.119 -9.418 5.784 1.00 95.94 87 VAL A CA 1
ATOM 676 C C . VAL A 1 87 ? -8.816 -9.002 7.224 1.00 95.94 87 VAL A C 1
ATOM 678 O O . VAL A 1 87 ? -9.662 -9.155 8.107 1.00 95.94 87 VAL A O 1
ATOM 681 N N . VAL A 1 88 ? -7.628 -8.447 7.478 1.00 95.12 88 VAL A N 1
ATOM 682 C CA . VAL A 1 88 ? -7.227 -8.013 8.826 1.00 95.12 88 VAL A CA 1
ATOM 683 C C . VAL A 1 88 ? -8.080 -6.836 9.300 1.00 95.12 88 VAL A C 1
ATOM 685 O O . VAL A 1 88 ? -8.468 -6.801 10.469 1.00 95.12 88 VAL A O 1
ATOM 688 N N . LEU A 1 89 ? -8.417 -5.897 8.415 1.00 94.75 89 LEU A N 1
ATOM 689 C CA . LEU A 1 89 ? -9.307 -4.779 8.717 1.00 94.75 89 LEU A CA 1
ATOM 690 C C . LEU A 1 89 ? -10.704 -5.277 9.100 1.00 94.75 89 LEU A C 1
ATOM 692 O O . LEU A 1 89 ? -11.202 -4.925 10.169 1.00 94.75 89 LEU A O 1
ATOM 696 N N . ALA A 1 90 ? -11.304 -6.138 8.272 1.00 94.88 90 ALA A N 1
ATOM 697 C CA . ALA A 1 90 ? -12.626 -6.703 8.530 1.00 94.88 90 ALA A CA 1
ATOM 698 C C . ALA A 1 90 ? -12.672 -7.473 9.858 1.00 94.88 90 ALA A C 1
ATOM 700 O O . ALA A 1 90 ? -13.612 -7.307 10.637 1.00 94.88 90 ALA A O 1
ATOM 701 N N . ARG A 1 91 ? -11.629 -8.258 10.161 1.00 95.94 91 ARG A N 1
ATOM 702 C CA . ARG A 1 91 ? -11.523 -8.979 11.436 1.00 95.94 91 ARG A CA 1
ATOM 703 C C . ARG A 1 91 ? -11.469 -8.027 12.632 1.00 95.94 91 ARG A C 1
ATOM 705 O O . ARG A 1 91 ? -12.236 -8.201 13.570 1.00 95.94 91 ARG A O 1
ATOM 712 N N . ASN A 1 92 ? -10.612 -7.006 12.592 1.00 95.06 92 ASN A N 1
ATOM 713 C CA . ASN A 1 92 ? -10.470 -6.047 13.695 1.00 95.06 92 ASN A CA 1
ATOM 714 C C . ASN A 1 92 ? -11.755 -5.230 13.934 1.00 95.06 92 ASN A C 1
ATOM 716 O O . ASN A 1 92 ? -12.093 -4.929 15.083 1.00 95.06 92 ASN A O 1
ATOM 720 N N . LEU A 1 93 ? -12.489 -4.906 12.864 1.00 93.06 93 LEU A N 1
ATOM 721 C CA . LEU A 1 93 ? -13.812 -4.283 12.940 1.00 93.06 93 LEU A CA 1
ATOM 722 C C . LEU A 1 93 ? -14.826 -5.228 13.605 1.00 93.06 93 LEU A C 1
ATOM 724 O O . LEU A 1 93 ? -15.469 -4.845 14.581 1.00 93.06 93 LEU A O 1
ATOM 728 N N . GLY A 1 94 ? -14.923 -6.474 13.132 1.00 92.50 94 GLY A N 1
ATOM 729 C CA . GLY A 1 94 ? -15.852 -7.470 13.672 1.00 92.50 94 GLY A CA 1
ATOM 730 C C . GLY A 1 94 ? -15.595 -7.821 15.140 1.00 92.50 94 GLY A C 1
ATOM 731 O O . GLY A 1 94 ? -16.533 -7.868 15.932 1.00 92.50 94 GLY A O 1
ATOM 732 N N . GLU A 1 95 ? -14.333 -8.008 15.529 1.00 92.69 95 GLU A N 1
ATOM 733 C CA . GLU A 1 95 ? -13.949 -8.284 16.921 1.00 92.69 95 GLU A CA 1
ATOM 734 C C . GLU A 1 95 ? -14.318 -7.130 17.858 1.00 92.69 95 GLU A C 1
ATOM 736 O O . GLU A 1 95 ? -14.767 -7.361 18.980 1.00 92.69 95 GLU A O 1
ATOM 741 N N . THR A 1 96 ? -14.156 -5.886 17.401 1.00 91.50 96 THR A N 1
ATOM 742 C CA . THR A 1 96 ? -14.502 -4.705 18.204 1.00 91.50 96 THR A CA 1
ATOM 743 C C . THR A 1 96 ? -16.014 -4.589 18.408 1.00 91.50 96 THR A C 1
ATOM 745 O O . THR A 1 96 ? -16.449 -4.351 19.531 1.00 91.50 96 THR A O 1
ATOM 748 N N . LEU A 1 97 ? -16.824 -4.850 17.374 1.00 89.31 97 LEU A N 1
ATOM 749 C CA . LEU A 1 97 ? -18.289 -4.874 17.508 1.00 89.31 97 LEU A CA 1
ATOM 750 C C . LEU A 1 97 ? -18.772 -5.977 18.456 1.00 89.31 97 LEU A C 1
ATOM 752 O O . LEU A 1 97 ? -19.601 -5.723 19.330 1.00 89.31 97 LEU A O 1
ATOM 756 N N . GLN A 1 98 ? -18.233 -7.194 18.312 1.00 87.88 98 GLN A N 1
ATOM 757 C CA . GLN A 1 98 ? -18.621 -8.334 19.149 1.00 87.88 98 GLN A CA 1
ATOM 758 C C . GLN A 1 98 ? -18.270 -8.117 20.619 1.00 87.88 98 GLN A C 1
ATOM 760 O O . GLN A 1 98 ? -19.088 -8.409 21.489 1.00 87.88 98 GLN A O 1
ATOM 765 N N . LYS A 1 99 ? -17.070 -7.593 20.899 1.00 83.75 99 LYS A N 1
ATOM 766 C CA . LYS A 1 99 ? -16.588 -7.352 22.265 1.00 83.75 99 LYS A CA 1
ATOM 767 C C . LYS A 1 99 ? -17.526 -6.442 23.056 1.00 83.75 99 LYS A C 1
ATOM 769 O O . LYS A 1 99 ? -17.737 -6.674 24.244 1.00 83.75 99 LYS A O 1
ATOM 774 N N . ASP A 1 100 ? -18.097 -5.446 22.392 1.00 77.38 100 ASP A N 1
ATOM 775 C CA . ASP A 1 100 ? -18.968 -4.473 23.037 1.00 77.38 100 ASP A CA 1
ATOM 776 C C . ASP A 1 100 ? -20.461 -4.842 22.934 1.00 77.38 100 ASP A C 1
ATOM 778 O O . ASP A 1 100 ? -21.308 -4.100 23.432 1.00 77.38 100 ASP A O 1
ATOM 782 N N . GLY A 1 101 ? -20.802 -5.967 22.285 1.00 78.94 101 GLY A N 1
ATOM 783 C CA . GLY A 1 101 ? -22.188 -6.367 22.016 1.00 78.94 101 GLY A CA 1
ATOM 784 C C . GLY A 1 101 ? -22.942 -5.368 21.131 1.00 78.94 101 GLY A C 1
ATOM 785 O O . GLY A 1 101 ? -24.163 -5.253 21.230 1.00 78.94 101 GLY A O 1
ATOM 786 N N . ARG A 1 102 ? -22.215 -4.603 20.309 1.00 75.12 102 ARG A N 1
ATOM 787 C CA . ARG A 1 102 ? -22.743 -3.484 19.521 1.00 75.12 102 ARG A CA 1
ATOM 788 C C . ARG A 1 102 ? -23.068 -3.917 18.098 1.00 75.12 102 ARG A C 1
ATOM 790 O O . ARG A 1 102 ? -22.370 -4.734 17.506 1.00 75.12 102 ARG A O 1
ATOM 797 N N . THR A 1 103 ? -24.091 -3.297 17.524 1.00 80.00 103 THR A N 1
ATOM 798 C CA . THR A 1 103 ? -24.436 -3.405 16.097 1.00 80.00 103 THR A CA 1
ATOM 799 C C . THR A 1 103 ? -23.905 -2.241 15.264 1.00 80.00 103 THR A C 1
ATOM 801 O O . THR A 1 103 ? -23.889 -2.331 14.040 1.00 80.00 103 THR A O 1
ATOM 804 N N . GLU A 1 104 ? -23.448 -1.165 15.908 1.00 86.31 104 GLU A N 1
ATOM 805 C CA . GLU A 1 104 ? -22.988 0.062 15.256 1.00 86.31 104 GLU A CA 1
ATOM 806 C C . GLU A 1 104 ? -21.664 0.549 15.854 1.00 86.31 104 GLU A C 1
ATOM 808 O O . GLU A 1 104 ? -21.366 0.319 17.030 1.00 86.31 104 GLU A O 1
ATOM 813 N N . PHE A 1 105 ? -20.875 1.242 15.032 1.00 88.69 105 PHE A N 1
ATOM 814 C CA . PHE A 1 105 ? -19.644 1.893 15.466 1.00 88.69 105 PHE A CA 1
ATOM 815 C C . PHE A 1 105 ? -19.928 3.314 15.951 1.00 88.69 105 PHE A C 1
ATOM 817 O O . PHE A 1 105 ? -20.457 4.138 15.208 1.00 88.69 105 PHE A O 1
ATOM 824 N N . ASP A 1 106 ? -19.489 3.620 17.169 1.00 89.88 106 ASP A N 1
ATOM 825 C CA . ASP A 1 106 ? -19.230 5.000 17.579 1.00 89.88 106 ASP A CA 1
ATOM 826 C C . ASP A 1 106 ? -17.795 5.410 17.196 1.00 89.88 106 ASP A C 1
ATOM 828 O O . ASP A 1 106 ? -16.969 4.591 16.784 1.00 89.88 106 ASP A O 1
ATOM 832 N N . GLU A 1 107 ? -17.471 6.695 17.339 1.00 89.25 107 GLU A N 1
ATOM 833 C CA . GLU A 1 107 ? -16.154 7.224 16.963 1.00 89.25 107 GLU A CA 1
ATOM 834 C C . GLU A 1 107 ? -14.997 6.517 17.694 1.00 89.25 107 GLU A C 1
ATOM 836 O O . GLU A 1 107 ? -13.959 6.234 17.094 1.00 89.25 107 GLU A O 1
ATOM 841 N N . LYS A 1 108 ? -15.192 6.165 18.973 1.00 90.31 108 LYS A N 1
ATOM 842 C CA . LYS A 1 108 ? -14.165 5.521 19.806 1.00 90.31 108 LYS A CA 1
ATOM 843 C C . LYS A 1 108 ? -13.907 4.074 19.397 1.00 90.31 108 LYS A C 1
ATOM 845 O O . LYS A 1 108 ? -12.752 3.663 19.310 1.00 90.31 108 LYS A O 1
ATOM 850 N N . SER A 1 109 ? -14.963 3.309 19.144 1.00 91.06 109 SER A N 1
ATOM 851 C CA . SER A 1 109 ? -14.877 1.911 18.707 1.00 91.06 109 SER A CA 1
ATOM 852 C C . SER A 1 109 ? -14.332 1.804 17.284 1.00 91.06 109 SER A C 1
ATOM 854 O O . SER A 1 109 ? -13.487 0.948 17.019 1.00 91.06 109 SER A O 1
ATOM 856 N N . ALA A 1 110 ? -14.716 2.721 16.388 1.00 91.81 110 ALA A N 1
ATOM 857 C CA . ALA A 1 110 ? -14.102 2.830 15.068 1.00 91.81 110 ALA A CA 1
ATOM 858 C C . ALA A 1 110 ? -12.594 3.109 15.184 1.00 91.81 110 ALA A C 1
ATOM 860 O O . ALA A 1 110 ? -11.781 2.382 14.615 1.00 91.81 110 ALA A O 1
ATOM 861 N N . GLU A 1 111 ? -12.197 4.114 15.969 1.00 94.25 111 GLU A N 1
ATOM 862 C CA . GLU A 1 111 ? -10.783 4.434 16.181 1.00 94.25 111 GLU A CA 1
ATOM 863 C C . GLU A 1 111 ? -10.001 3.263 16.807 1.00 94.25 111 GLU A C 1
ATOM 865 O O . GLU A 1 111 ? -8.877 2.981 16.383 1.00 94.25 111 GLU A O 1
ATOM 870 N N . GLU A 1 112 ? -10.574 2.545 17.781 1.00 92.81 112 GLU A N 1
ATOM 871 C CA . GLU A 1 112 ? -9.947 1.363 18.386 1.00 92.81 112 GLU A CA 1
ATOM 872 C C . GLU A 1 112 ? -9.690 0.267 17.344 1.00 92.81 112 GLU A C 1
ATOM 874 O O . GLU A 1 112 ? -8.566 -0.242 17.250 1.00 92.81 112 GLU A O 1
ATOM 879 N N . ALA A 1 113 ? -10.699 -0.075 16.539 1.00 93.50 113 ALA A N 1
ATOM 880 C CA . ALA A 1 113 ? -10.588 -1.105 15.511 1.00 93.50 113 ALA A CA 1
ATOM 881 C C . ALA A 1 113 ? -9.515 -0.754 14.468 1.00 93.50 113 ALA A C 1
ATOM 883 O O . ALA A 1 113 ? -8.653 -1.578 14.147 1.00 93.50 113 ALA A O 1
ATOM 884 N N . LEU A 1 114 ? -9.511 0.494 13.987 1.00 94.62 114 LEU A N 1
ATOM 885 C CA . LEU A 1 114 ? -8.547 0.960 12.991 1.00 94.62 114 LEU A CA 1
ATOM 886 C C . LEU A 1 114 ? -7.121 1.035 13.545 1.00 94.62 114 LEU A C 1
ATOM 888 O O . LEU A 1 114 ? -6.173 0.677 12.843 1.00 94.62 114 LEU A O 1
ATOM 892 N N . LYS A 1 115 ? -6.949 1.432 14.813 1.00 92.81 115 LYS A N 1
ATOM 893 C CA . LYS A 1 115 ? -5.641 1.404 15.488 1.00 92.81 115 LYS A CA 1
ATOM 894 C C . LYS A 1 115 ? -5.104 -0.016 15.630 1.00 92.81 115 LYS A C 1
ATOM 896 O O . LYS A 1 115 ? -3.904 -0.221 15.429 1.00 92.81 115 LYS A O 1
ATOM 901 N N . LYS A 1 116 ? -5.952 -0.995 15.967 1.00 92.62 116 LYS A N 1
ATOM 902 C CA . LYS A 1 116 ? -5.534 -2.404 16.049 1.00 92.62 116 LYS A CA 1
ATOM 903 C C . LYS A 1 116 ? -5.117 -2.939 14.683 1.00 92.62 116 LYS A C 1
ATOM 905 O O . LYS A 1 116 ? -4.006 -3.456 14.569 1.00 92.62 116 LYS A O 1
ATOM 910 N N . TYR A 1 117 ? -5.932 -2.705 13.652 1.00 94.25 117 TYR A N 1
ATOM 911 C CA . TYR A 1 117 ? -5.596 -3.023 12.261 1.00 94.25 117 TYR A CA 1
ATOM 912 C C . TYR A 1 117 ? -4.231 -2.435 11.861 1.00 94.25 117 TYR A C 1
ATOM 914 O O . TYR A 1 117 ? -3.326 -3.161 11.446 1.00 94.25 117 TYR A O 1
ATOM 922 N N . ALA A 1 118 ? -4.044 -1.128 12.061 1.00 91.50 118 ALA A N 1
ATOM 923 C CA . ALA A 1 118 ? -2.817 -0.426 11.702 1.00 91.50 118 ALA A CA 1
ATOM 924 C C . ALA A 1 118 ? -1.590 -0.978 12.441 1.00 91.50 118 ALA A C 1
ATOM 926 O O . ALA A 1 118 ? -0.515 -1.135 11.857 1.00 91.50 118 ALA A O 1
ATOM 927 N N . LYS A 1 119 ? -1.741 -1.287 13.734 1.00 89.44 119 LYS A N 1
ATOM 928 C CA . LYS A 1 119 ? -0.682 -1.875 14.559 1.00 89.44 119 LYS A CA 1
ATOM 929 C C . LYS A 1 119 ? -0.295 -3.269 14.070 1.00 89.44 119 LYS A C 1
ATOM 931 O O . LYS A 1 119 ? 0.895 -3.570 14.015 1.00 89.44 119 LYS A O 1
ATOM 936 N N . GLU A 1 120 ? -1.274 -4.096 13.719 1.00 90.50 120 GLU A N 1
ATOM 937 C CA . GLU A 1 120 ? -1.034 -5.455 13.241 1.00 90.50 120 GLU A CA 1
ATOM 938 C C . GLU A 1 120 ? -0.323 -5.461 11.882 1.00 90.50 120 GLU A C 1
ATOM 940 O O . GLU A 1 120 ? 0.660 -6.181 11.688 1.00 90.50 120 GLU A O 1
ATOM 945 N N . ARG A 1 121 ? -0.767 -4.609 10.952 1.00 88.50 121 ARG A N 1
ATOM 946 C CA . ARG A 1 121 ? -0.211 -4.561 9.596 1.00 88.50 121 ARG A CA 1
ATOM 947 C C . ARG A 1 121 ? 1.163 -3.911 9.524 1.00 88.50 121 ARG A C 1
ATOM 949 O O . ARG A 1 121 ? 2.005 -4.384 8.767 1.00 88.50 121 ARG A O 1
ATOM 956 N N . ARG A 1 122 ? 1.456 -2.916 10.370 1.00 83.31 122 ARG A N 1
ATOM 957 C CA . ARG A 1 122 ? 2.733 -2.171 10.372 1.00 83.31 122 ARG A CA 1
ATOM 958 C C . ARG A 1 122 ? 3.980 -3.045 10.230 1.00 83.31 122 ARG A C 1
ATOM 960 O O . ARG A 1 122 ? 4.800 -2.779 9.357 1.00 83.31 122 ARG A O 1
ATOM 967 N N . MET A 1 123 ? 4.127 -4.085 11.054 1.00 75.12 123 MET A N 1
ATOM 968 C CA . MET A 1 123 ? 5.337 -4.922 11.042 1.00 75.12 123 MET A CA 1
ATOM 969 C C . MET A 1 123 ? 5.451 -5.764 9.767 1.00 75.12 123 MET A C 1
ATOM 971 O O . MET A 1 123 ? 6.533 -5.878 9.191 1.00 75.12 123 MET A O 1
ATOM 975 N N . ARG A 1 124 ? 4.331 -6.331 9.308 1.00 79.25 124 ARG A N 1
ATOM 976 C CA . ARG A 1 124 ? 4.267 -7.145 8.087 1.00 79.25 124 ARG A CA 1
ATOM 977 C C . ARG A 1 124 ? 4.563 -6.294 6.856 1.00 79.25 124 ARG A C 1
ATOM 979 O O . ARG A 1 124 ? 5.413 -6.651 6.044 1.00 79.25 124 ARG A O 1
ATOM 986 N N . THR A 1 125 ? 3.918 -5.141 6.777 1.00 76.12 125 THR A N 1
ATOM 987 C CA . THR A 1 125 ? 4.065 -4.165 5.708 1.00 76.12 125 THR A CA 1
ATOM 988 C C . THR A 1 125 ? 5.479 -3.584 5.635 1.00 76.12 125 THR A C 1
ATOM 990 O O . THR A 1 125 ? 6.070 -3.529 4.558 1.00 76.12 125 THR A O 1
ATOM 993 N N . ALA A 1 126 ? 6.074 -3.214 6.772 1.00 75.31 126 ALA A N 1
ATOM 994 C CA . ALA A 1 126 ? 7.451 -2.731 6.805 1.00 75.31 126 ALA A CA 1
ATOM 995 C C . ALA A 1 126 ? 8.454 -3.806 6.349 1.00 75.31 126 ALA A C 1
ATOM 997 O O . ALA A 1 126 ? 9.414 -3.492 5.642 1.00 75.31 126 ALA A O 1
ATOM 998 N N . GLY A 1 127 ? 8.211 -5.077 6.691 1.00 73.69 127 GLY A N 1
ATOM 999 C CA . GLY A 1 127 ? 8.996 -6.207 6.191 1.00 73.69 127 GLY A CA 1
ATOM 1000 C C . GLY A 1 127 ? 8.906 -6.361 4.671 1.00 73.69 127 GLY A C 1
ATOM 1001 O O . GLY A 1 127 ? 9.933 -6.522 4.015 1.00 73.69 127 GLY A O 1
ATOM 1002 N N . LEU A 1 128 ? 7.701 -6.247 4.105 1.00 71.38 128 LEU A N 1
ATOM 1003 C CA . LEU A 1 128 ? 7.470 -6.320 2.658 1.00 71.38 128 LEU A CA 1
ATOM 1004 C C . LEU A 1 128 ? 8.180 -5.193 1.898 1.00 71.38 128 LEU A C 1
ATOM 1006 O O . LEU A 1 128 ? 8.904 -5.460 0.942 1.00 71.38 128 LEU A O 1
ATOM 1010 N N . ILE A 1 129 ? 8.047 -3.950 2.359 1.00 69.88 129 ILE A N 1
ATOM 1011 C CA . ILE A 1 129 ? 8.719 -2.785 1.765 1.00 69.88 129 ILE A CA 1
ATOM 1012 C C . ILE A 1 129 ? 10.242 -2.919 1.851 1.00 69.88 129 ILE A C 1
ATOM 1014 O O . ILE A 1 129 ? 10.947 -2.658 0.877 1.00 69.88 129 ILE A O 1
ATOM 1018 N N . THR A 1 130 ? 10.759 -3.374 2.997 1.00 69.94 130 THR A N 1
ATOM 1019 C CA . THR A 1 130 ? 12.196 -3.637 3.174 1.00 69.94 130 THR A CA 1
ATOM 1020 C C . THR A 1 130 ? 12.677 -4.733 2.222 1.00 69.94 130 THR A C 1
ATOM 1022 O O . THR A 1 130 ? 13.735 -4.595 1.615 1.00 69.94 130 THR A O 1
ATOM 1025 N N . GLY A 1 131 ? 11.893 -5.799 2.040 1.00 67.69 131 GLY A N 1
ATOM 1026 C CA . GLY A 1 131 ? 12.173 -6.843 1.057 1.00 67.69 131 GLY A CA 1
ATOM 1027 C C . GLY A 1 131 ? 12.175 -6.317 -0.380 1.00 67.69 131 GLY A C 1
ATOM 1028 O O . GLY A 1 131 ? 13.062 -6.676 -1.147 1.00 67.69 131 GLY A O 1
ATOM 1029 N N . SER A 1 132 ? 11.236 -5.430 -0.726 1.00 65.06 132 SER A N 1
ATOM 1030 C CA . SER A 1 132 ? 11.127 -4.808 -2.057 1.00 65.06 132 SER A CA 1
ATOM 1031 C C . SER A 1 132 ? 12.345 -3.957 -2.372 1.00 65.06 132 SER A C 1
ATOM 1033 O O . SER A 1 132 ? 12.965 -4.128 -3.419 1.00 65.06 132 SER A O 1
ATOM 1035 N N . LEU A 1 133 ? 12.744 -3.109 -1.418 1.00 64.44 133 LEU A N 1
ATOM 1036 C CA . LEU A 1 133 ? 13.990 -2.352 -1.492 1.00 64.44 133 LEU A CA 1
ATOM 1037 C C . LEU A 1 133 ? 15.173 -3.284 -1.691 1.00 64.44 133 LEU A C 1
ATOM 1039 O O . LEU A 1 133 ? 15.916 -3.134 -2.648 1.00 64.44 133 LEU A O 1
ATOM 1043 N N . LEU A 1 134 ? 15.340 -4.280 -0.824 1.00 65.75 134 LEU A N 1
ATOM 1044 C CA . LEU A 1 134 ? 16.484 -5.179 -0.915 1.00 65.75 134 LEU A CA 1
ATOM 1045 C C . LEU A 1 134 ? 16.495 -5.978 -2.227 1.00 65.75 134 LEU A C 1
ATOM 1047 O O . LEU A 1 134 ? 17.573 -6.237 -2.745 1.00 65.75 134 LEU A O 1
ATOM 1051 N N . SER A 1 135 ? 15.335 -6.319 -2.793 1.00 59.44 135 SER A N 1
ATOM 1052 C CA . SER A 1 135 ? 15.217 -6.974 -4.102 1.00 59.44 135 SER A CA 1
ATOM 1053 C C . SER A 1 135 ? 15.631 -6.053 -5.253 1.00 59.44 135 SER A C 1
ATOM 1055 O O . SER A 1 135 ? 16.452 -6.447 -6.080 1.00 59.44 135 SER A O 1
ATOM 1057 N N . GLY A 1 136 ? 15.137 -4.810 -5.278 1.00 57.75 136 GLY A N 1
ATOM 1058 C CA . GLY A 1 136 ? 15.565 -3.811 -6.264 1.00 57.75 136 GLY A CA 1
ATOM 1059 C C . GLY A 1 136 ? 17.063 -3.501 -6.161 1.00 57.75 136 GLY A C 1
ATOM 1060 O O . GLY A 1 136 ? 17.739 -3.304 -7.166 1.00 57.75 136 GLY A O 1
ATOM 1061 N N . TRP A 1 137 ? 17.613 -3.555 -4.947 1.00 54.66 137 TRP A N 1
ATOM 1062 C CA . TRP A 1 137 ? 19.039 -3.371 -4.685 1.00 54.66 137 TRP A CA 1
ATOM 1063 C C . TRP A 1 137 ? 19.881 -4.624 -4.968 1.00 54.66 137 TRP A C 1
ATOM 1065 O O . TRP A 1 137 ? 21.069 -4.485 -5.216 1.00 54.66 137 TRP A O 1
ATOM 1075 N N . LEU A 1 138 ? 19.302 -5.832 -4.983 1.00 51.44 138 LEU A N 1
ATOM 1076 C CA . LEU A 1 138 ? 19.977 -7.077 -5.392 1.00 51.44 138 LEU A CA 1
ATOM 1077 C C . LEU A 1 138 ? 20.194 -7.161 -6.909 1.00 51.44 138 LEU A C 1
ATOM 1079 O O . LEU A 1 138 ? 21.085 -7.885 -7.348 1.00 51.44 138 LEU A O 1
ATOM 1083 N N . GLN A 1 139 ? 19.400 -6.433 -7.698 1.00 52.47 139 GLN A N 1
ATOM 1084 C CA . GLN A 1 139 ? 19.631 -6.270 -9.137 1.00 52.47 139 GLN A CA 1
ATOM 1085 C C . GLN A 1 139 ? 20.760 -5.264 -9.443 1.00 52.47 139 GLN A C 1
ATOM 1087 O O . GLN A 1 139 ? 21.258 -5.240 -10.566 1.00 52.47 139 GLN A O 1
ATOM 1092 N N . GLY A 1 140 ? 21.196 -4.471 -8.454 1.00 48.50 140 GLY A N 1
ATOM 1093 C CA . GLY A 1 140 ? 22.392 -3.630 -8.522 1.00 48.50 140 GLY A CA 1
ATOM 1094 C C . GLY A 1 140 ? 23.580 -4.292 -7.819 1.00 48.50 140 GLY A C 1
ATOM 1095 O O . GLY A 1 140 ? 23.445 -4.876 -6.747 1.00 48.50 140 GLY A O 1
ATOM 1096 N N . GLU A 1 141 ? 24.778 -4.224 -8.397 1.00 49.91 141 GLU A N 1
ATOM 1097 C CA . GLU A 1 141 ? 25.970 -4.757 -7.729 1.00 49.91 141 GLU A CA 1
ATOM 1098 C C . GLU A 1 141 ? 26.265 -3.974 -6.440 1.00 49.91 141 GLU A C 1
ATOM 1100 O O . GLU A 1 141 ? 26.484 -2.770 -6.526 1.00 49.91 141 GLU A O 1
ATOM 1105 N N . THR A 1 142 ? 26.317 -4.604 -5.250 1.00 52.66 142 THR A N 1
ATOM 1106 C CA . THR A 1 142 ? 27.195 -4.138 -4.142 1.00 52.66 142 THR A CA 1
ATOM 1107 C C . THR A 1 142 ? 27.285 -5.031 -2.880 1.00 52.66 142 THR A C 1
ATOM 1109 O O . THR A 1 142 ? 26.308 -5.599 -2.399 1.00 52.66 142 THR A O 1
ATOM 1112 N N . GLY A 1 143 ? 28.497 -5.046 -2.287 1.00 61.50 143 GLY A N 1
ATOM 1113 C CA . GLY A 1 143 ? 28.782 -4.820 -0.850 1.00 61.50 143 GLY A CA 1
ATOM 1114 C C . GLY A 1 143 ? 28.641 -5.957 0.188 1.00 61.50 143 GLY A C 1
ATOM 1115 O O . GLY A 1 143 ? 27.565 -6.505 0.407 1.00 61.50 143 GLY A O 1
ATOM 1116 N N . TRP A 1 144 ? 29.707 -6.231 0.960 1.00 51.84 144 TRP A N 1
ATOM 1117 C CA . TRP A 1 144 ? 29.719 -7.226 2.059 1.00 51.84 144 TRP A CA 1
ATOM 1118 C C . TRP A 1 144 ? 28.754 -6.900 3.222 1.00 51.84 144 TRP A C 1
ATOM 1120 O O . TRP A 1 144 ? 28.103 -7.794 3.762 1.00 51.84 144 TRP A O 1
ATOM 1130 N N . LEU A 1 145 ? 28.601 -5.615 3.556 1.00 56.25 145 LEU A N 1
ATOM 1131 C CA . LEU A 1 145 ? 27.703 -5.112 4.604 1.00 56.25 145 LEU A CA 1
ATOM 1132 C C . LEU A 1 145 ? 26.225 -5.385 4.284 1.00 56.25 145 LEU A C 1
ATOM 1134 O O . LEU A 1 145 ? 25.443 -5.738 5.166 1.00 56.25 145 LEU A O 1
ATOM 1138 N N . VAL A 1 146 ? 25.856 -5.311 3.005 1.00 57.25 146 VAL A N 1
ATOM 1139 C CA . VAL A 1 146 ? 24.496 -5.593 2.526 1.00 57.25 146 VAL A CA 1
ATOM 1140 C C . VAL A 1 146 ? 24.188 -7.087 2.629 1.00 57.25 146 VAL A C 1
ATOM 1142 O O . VAL A 1 146 ? 23.114 -7.460 3.098 1.00 57.25 146 VAL A O 1
ATOM 1145 N N . LYS A 1 147 ? 25.151 -7.964 2.300 1.00 57.12 147 LYS A N 1
ATOM 1146 C CA . LYS A 1 147 ? 25.025 -9.417 2.529 1.00 57.12 147 LYS A CA 1
ATOM 1147 C C . LYS A 1 147 ? 24.824 -9.748 4.009 1.00 57.12 147 LYS A C 1
ATOM 1149 O O . LYS A 1 147 ? 24.063 -10.662 4.316 1.00 57.12 147 LYS A O 1
ATOM 1154 N N . MET A 1 148 ? 25.462 -9.002 4.912 1.00 62.97 148 MET A N 1
ATOM 1155 C CA . MET A 1 148 ? 25.303 -9.183 6.356 1.00 62.97 148 MET A CA 1
ATOM 1156 C C . MET A 1 148 ? 23.905 -8.767 6.832 1.00 62.97 148 MET A C 1
ATOM 1158 O O . MET A 1 148 ? 23.248 -9.538 7.525 1.00 62.97 148 MET A O 1
ATOM 1162 N N . ILE A 1 149 ? 23.401 -7.605 6.405 1.00 61.03 149 ILE A N 1
ATOM 1163 C CA . ILE A 1 149 ? 22.041 -7.147 6.741 1.00 61.03 149 ILE A CA 1
ATOM 1164 C C . ILE A 1 149 ? 20.987 -8.104 6.162 1.00 61.03 149 ILE A C 1
ATOM 1166 O O . ILE A 1 149 ? 20.074 -8.530 6.872 1.00 61.03 149 ILE A O 1
ATOM 1170 N N . ARG A 1 150 ? 21.162 -8.528 4.904 1.00 59.62 150 ARG A N 1
ATOM 1171 C CA . ARG A 1 150 ? 20.334 -9.545 4.240 1.00 59.62 150 ARG A CA 1
ATOM 1172 C C . ARG A 1 150 ? 20.308 -10.859 5.027 1.00 59.62 150 ARG A C 1
ATOM 1174 O O . ARG A 1 150 ? 19.235 -11.400 5.273 1.00 59.62 150 ARG A O 1
ATOM 1181 N N . ASN A 1 151 ? 21.467 -11.374 5.432 1.00 56.66 151 ASN A N 1
ATOM 1182 C CA . ASN A 1 151 ? 21.561 -12.662 6.120 1.00 56.66 151 ASN A CA 1
ATOM 1183 C C . ASN A 1 151 ? 21.019 -12.605 7.559 1.00 56.66 151 ASN A C 1
ATOM 1185 O O . ASN A 1 151 ? 20.367 -13.546 8.005 1.00 56.66 151 ASN A O 1
ATOM 1189 N N . THR A 1 152 ? 21.239 -11.498 8.268 1.00 54.91 152 THR A N 1
ATOM 1190 C CA . THR A 1 152 ? 20.883 -11.369 9.688 1.00 54.91 152 THR A CA 1
ATOM 1191 C C . THR A 1 152 ? 19.436 -10.935 9.907 1.00 54.91 152 THR A C 1
ATOM 1193 O O . THR A 1 152 ? 18.820 -11.382 10.869 1.00 54.91 152 THR A O 1
ATOM 1196 N N . ILE A 1 153 ? 18.872 -10.088 9.038 1.00 57.19 153 ILE A N 1
ATOM 1197 C CA . ILE A 1 153 ? 17.531 -9.513 9.236 1.00 57.19 153 ILE A CA 1
ATOM 1198 C C . ILE A 1 153 ? 16.488 -10.213 8.358 1.00 57.19 153 ILE A C 1
ATOM 1200 O O . ILE A 1 153 ? 15.442 -10.618 8.865 1.00 57.19 153 ILE A O 1
ATOM 1204 N N . LEU A 1 154 ? 16.773 -10.428 7.067 1.00 53.16 154 LEU A N 1
ATOM 1205 C CA . LEU A 1 154 ? 15.790 -10.997 6.135 1.00 53.16 154 LEU A CA 1
ATOM 1206 C C . LEU A 1 154 ? 15.471 -12.465 6.470 1.00 53.16 154 LEU A C 1
ATOM 1208 O O . LEU A 1 154 ? 14.311 -12.826 6.633 1.00 53.16 154 LEU A O 1
ATOM 1212 N N . TYR A 1 155 ? 16.490 -13.311 6.646 1.00 52.97 155 TYR A N 1
ATOM 1213 C CA . TYR A 1 155 ? 16.270 -14.741 6.910 1.00 52.97 155 TYR A CA 1
ATOM 1214 C C . TYR A 1 155 ? 15.799 -15.028 8.341 1.00 52.97 155 TYR A C 1
ATOM 1216 O O . TYR A 1 155 ? 14.958 -15.897 8.556 1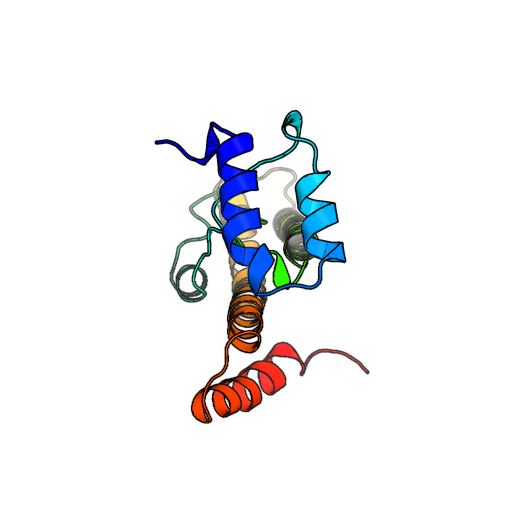.00 52.97 155 TYR A O 1
ATOM 1224 N N . ARG A 1 156 ? 16.299 -14.281 9.332 1.00 51.22 156 ARG A N 1
ATOM 1225 C CA . ARG A 1 156 ? 15.974 -14.496 10.753 1.00 51.22 156 ARG A CA 1
ATOM 1226 C C . ARG A 1 156 ? 14.551 -14.051 11.106 1.00 51.22 156 ARG A C 1
ATOM 1228 O O . ARG A 1 156 ? 13.918 -14.682 11.949 1.00 51.22 156 ARG A O 1
ATOM 1235 N N . TYR A 1 157 ? 14.059 -12.972 10.492 1.00 54.31 157 TYR A N 1
ATOM 1236 C CA . TYR A 1 157 ? 12.786 -12.343 10.870 1.00 54.31 157 TYR A CA 1
ATOM 1237 C C . TYR A 1 157 ? 11.664 -12.541 9.844 1.00 54.31 157 TYR A C 1
ATOM 1239 O O . TYR A 1 157 ? 10.509 -12.655 10.244 1.00 54.31 157 TYR A O 1
ATOM 1247 N N . LEU A 1 158 ? 11.977 -12.605 8.543 1.00 48.06 158 LEU A N 1
ATOM 1248 C CA . LEU A 1 158 ? 10.967 -12.761 7.488 1.00 48.06 158 LEU A CA 1
ATOM 1249 C C . LEU A 1 158 ? 10.641 -14.240 7.200 1.00 48.06 158 LEU A C 1
ATOM 1251 O O . LEU A 1 158 ? 9.501 -14.553 6.875 1.00 48.06 158 LEU A O 1
ATOM 1255 N N . PHE A 1 159 ? 11.617 -15.148 7.356 1.00 46.78 159 PHE A N 1
ATOM 1256 C CA . PHE A 1 159 ? 11.492 -16.577 7.014 1.00 46.78 159 PHE A CA 1
ATOM 1257 C C . PHE A 1 159 ? 11.369 -17.534 8.215 1.00 46.78 159 PHE A C 1
ATOM 1259 O O . PHE A 1 159 ? 11.131 -18.719 8.016 1.00 46.78 159 PHE A O 1
ATOM 1266 N N . SER A 1 160 ? 11.452 -17.062 9.465 1.00 43.12 160 SER A N 1
ATOM 1267 C CA . SER A 1 160 ? 11.296 -17.922 10.658 1.00 43.12 160 SER A CA 1
ATOM 1268 C C . SER A 1 160 ? 9.844 -18.302 10.992 1.00 43.12 160 SER A C 1
ATOM 1270 O O . SER A 1 160 ? 9.604 -18.990 11.982 1.00 43.12 160 SER A O 1
ATOM 1272 N N . LYS A 1 161 ? 8.869 -17.873 10.175 1.00 44.16 161 LYS A N 1
ATOM 1273 C CA . LYS A 1 161 ? 7.434 -18.165 10.346 1.00 44.16 161 LYS A CA 1
ATOM 1274 C C . LYS A 1 161 ? 6.761 -18.828 9.137 1.00 44.16 161 LYS A C 1
ATOM 1276 O O . LYS A 1 161 ? 5.536 -18.818 9.056 1.00 44.16 161 LYS A O 1
ATOM 1281 N N . LEU A 1 162 ? 7.523 -19.413 8.215 1.00 33.84 162 LEU A N 1
ATOM 1282 C CA . LEU A 1 162 ? 6.940 -20.317 7.221 1.00 33.84 162 LEU A CA 1
ATOM 1283 C C . LEU A 1 162 ? 6.917 -21.735 7.814 1.00 33.84 162 LEU A C 1
ATOM 1285 O O . LEU A 1 162 ? 7.990 -22.244 8.145 1.00 33.84 162 LEU A O 1
ATOM 1289 N N . PRO A 1 163 ? 5.739 -22.355 8.019 1.00 37.22 163 PRO A N 1
ATOM 1290 C CA . PRO A 1 163 ? 5.685 -23.777 8.329 1.00 37.22 163 PRO A CA 1
ATOM 1291 C C . PRO A 1 163 ? 6.286 -24.553 7.147 1.00 37.22 163 PRO A C 1
ATOM 1293 O O . PRO A 1 163 ? 6.062 -24.178 5.994 1.00 37.22 163 PRO A O 1
ATOM 1296 N N . GLN A 1 164 ? 7.099 -25.568 7.458 1.00 36.66 164 GLN A N 1
ATOM 1297 C CA . GLN A 1 164 ? 7.561 -26.551 6.474 1.00 36.66 164 GLN A CA 1
ATOM 1298 C C . GLN A 1 164 ? 6.379 -27.308 5.872 1.00 36.66 164 GLN A C 1
ATOM 1300 O O . GLN A 1 164 ? 5.414 -27.568 6.628 1.00 36.66 164 GLN A O 1
#

InterPro domains:
  IPR002938 FAD-binding domain [PF01494] (55-127)
  IPR036188 FAD/NAD(P)-binding domain superfamily [G3DSA:3.50.50.60] (2-136)
  IPR036188 FAD/NAD(P)-binding domain superfamily [SSF51905] (49-157)
  IPR044560 Monooxygenase-like [PTHR45934] (3-162)

Secondary structure (DSSP, 8-state):
--GGG-HHHHHHHHHHHHTTTS-HHHHHHHHHS-TTT----------HHHHHTS-SEETTEE--GGGT----GGG--HHHHHHHHHHHHHHHHHHHHHHTT-SS--HHHHHHHHHHHHHHHHHHHHHHHHHHHHHHHHTS---HHHHHHIIIIIIIIISTT---

Foldseek 3Di:
DPCQVFLPSVLVVVLVVDVVPHDPVVSVVSVPDDSVPDGDDDQDFDALVCLVPNDQDDFLDGDAQCRNGRFGCLVVCRVVRRVVLVVLLVVLLVVLCVVVVHPDDDRVSSRRSRVSSSVVSSVVRSLRRVVRVLSVCVVPDDDPVSVVCCVPPNCVPVVPPDDD

Sequence (164 aa):
ADLWKHPELIRDTVLQRIEKAFPAKFVEVVRKSDLETTSLAPLIFRYPWDLFFGHVSKGNVTVAGDAMHPMTPDLGQGGCSALEDAVVLARNLGETLQKDGRTEFDEKSAEEALKKYAKERRMRTAGLITGSLLSGWLQGETGWLVKMIRNTILYRYLFSKLPQ

pLDDT: mean 77.8, std 15.2, range [33.84, 95.94]

Organism: NCBI:txid210225

Solvent-accessible surface area (backbone atoms only — not comparable to full-atom values): 9619 Å² total; per-residue (Å²): 129,73,56,73,81,35,42,67,56,48,49,52,56,48,47,70,62,38,64,85,75,47,61,67,72,60,50,51,52,61,71,68,52,60,55,91,78,50,78,70,75,84,88,63,75,61,58,46,62,56,52,75,75,40,83,58,52,60,67,76,43,68,59,56,35,62,78,60,51,35,49,62,73,89,69,67,47,54,65,60,52,26,52,52,42,52,54,47,40,52,48,31,45,50,53,49,31,59,75,71,74,43,94,70,78,52,68,66,55,38,21,51,20,44,47,51,29,47,62,63,44,37,62,59,51,33,50,52,39,49,49,34,51,51,51,64,50,66,77,41,94,76,63,74,69,55,55,48,50,46,59,62,49,46,51,60,68,70,53,70,76,64,82,130

Mean predicted aligned error: 11.47 Å

Nearest PDB structures (foldseek):
  6sw2-assembly1_A  TM=6.499E-01  e=1.580E-02  Pseudomonas aeruginosa PAO1
  2x3n-assembly1_A  TM=6.365E-01  e=1.580E-02  Pseudomonas aeruginosa